Protein AF-B9TDY2-F1 (afdb_monomer_lite)

Organism: Ricinus communis (NCBI:txid3988)

Secondary structure (DSSP, 8-state):
----HHHHTHHHHHHHHHHS-S-------EEES-TTPPPPTTS-TTEEEHHHHHHHHHHHHHHHHHTT-----HHHHHHHHHHH---STTHHHHHHHHHHH-GGG-----

Foldseek 3Di:
DDDDPCVVCVVVVVVCPVLPPPDDPPDDAAEDADPPDDDDPPDDPRYYYPVCVVVVVVVVVVVCVVVPPPPNPPVVVVVVCVVPDDPDPCPVVVVVVVCVVPVVPDDDDD

pLDDT: mean 72.81, std 9.94, range [37.12, 86.62]

Radius of gyration: 20.05 Å; chains: 1; bounding box: 35×43×54 Å

Structure (mmCIF, N/CA/C/O backbone):
data_AF-B9TDY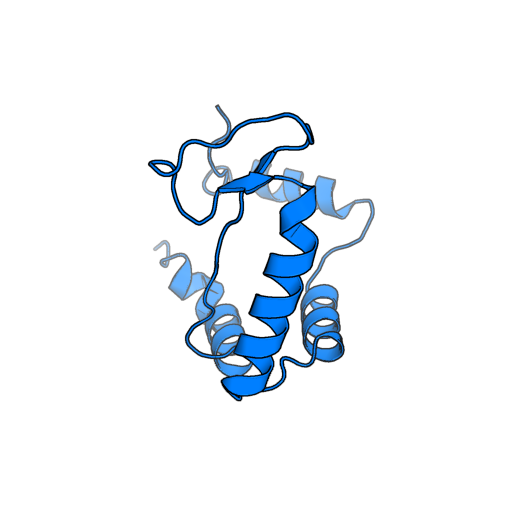2-F1
#
_entry.id   AF-B9TDY2-F1
#
loop_
_atom_site.group_PDB
_atom_site.id
_atom_site.type_symbol
_atom_site.label_atom_id
_atom_site.label_alt_id
_atom_site.label_comp_id
_atom_site.label_asym_id
_atom_site.label_entity_id
_atom_site.label_seq_id
_atom_site.pdbx_PDB_ins_code
_atom_site.Cartn_x
_atom_site.Cartn_y
_atom_site.Cartn_z
_atom_site.occupancy
_atom_site.B_iso_or_equiv
_atom_site.auth_seq_id
_atom_site.auth_comp_id
_atom_site.auth_asym_id
_atom_site.auth_atom_id
_atom_site.pdbx_PDB_model_num
ATOM 1 N N . MET A 1 1 ? 6.291 14.021 32.750 1.00 55.84 1 MET A N 1
ATOM 2 C CA . MET A 1 1 ? 6.684 12.685 32.234 1.00 55.84 1 MET A CA 1
ATOM 3 C C . MET A 1 1 ? 6.186 12.510 30.802 1.00 55.84 1 MET A C 1
ATOM 5 O O . MET A 1 1 ? 4.992 12.655 30.568 1.00 55.84 1 MET A O 1
ATOM 9 N N . ARG A 1 2 ? 7.076 12.240 29.836 1.00 60.50 2 ARG A N 1
ATOM 10 C CA . ARG A 1 2 ? 6.711 12.028 28.422 1.00 60.50 2 ARG A CA 1
ATOM 11 C C . ARG A 1 2 ? 6.248 10.574 28.257 1.00 60.50 2 ARG A C 1
ATOM 13 O O . ARG A 1 2 ? 7.050 9.662 28.415 1.00 60.50 2 ARG A O 1
ATOM 20 N N . ARG A 1 3 ? 4.950 10.354 28.017 1.00 67.12 3 ARG A N 1
ATOM 21 C CA . ARG A 1 3 ? 4.404 9.014 27.722 1.00 67.12 3 ARG A CA 1
ATOM 22 C C . ARG A 1 3 ? 4.969 8.510 26.390 1.00 67.12 3 ARG A C 1
ATOM 24 O O . ARG A 1 3 ? 5.252 9.322 25.510 1.00 67.12 3 ARG A O 1
ATOM 31 N N . SER A 1 4 ? 5.127 7.194 26.237 1.00 77.75 4 SER A N 1
ATOM 32 C CA . SER A 1 4 ? 5.597 6.614 24.973 1.00 77.75 4 SER A CA 1
ATOM 33 C C . SER A 1 4 ? 4.644 6.975 23.818 1.00 77.75 4 SER A C 1
ATOM 35 O O . SER A 1 4 ? 3.445 7.150 24.061 1.00 77.75 4 SER A O 1
ATOM 37 N N . PRO A 1 5 ? 5.120 7.061 22.560 1.00 71.69 5 PRO A N 1
ATOM 38 C CA . PRO A 1 5 ? 4.273 7.414 21.413 1.00 71.69 5 PRO A CA 1
ATOM 39 C C . PRO A 1 5 ? 3.017 6.535 21.279 1.00 71.69 5 PRO A C 1
ATOM 41 O O . PRO A 1 5 ? 1.942 7.025 20.925 1.00 71.69 5 PRO A O 1
ATOM 44 N N . ILE A 1 6 ? 3.128 5.252 21.648 1.00 75.12 6 ILE A N 1
ATOM 45 C CA . ILE A 1 6 ? 2.008 4.300 21.710 1.00 75.12 6 ILE A CA 1
ATOM 46 C C . ILE A 1 6 ? 1.013 4.671 22.815 1.00 75.12 6 ILE A C 1
ATOM 48 O O . ILE A 1 6 ? -0.193 4.635 22.585 1.00 75.12 6 ILE A O 1
ATOM 52 N N . GLN A 1 7 ? 1.486 5.047 24.007 1.00 76.19 7 GLN A N 1
ATOM 53 C CA . GLN A 1 7 ? 0.603 5.474 25.095 1.00 76.19 7 GLN A CA 1
ATOM 54 C C . GLN A 1 7 ? -0.082 6.816 24.809 1.00 76.19 7 GLN A C 1
ATOM 56 O O . GLN A 1 7 ? -1.225 7.006 25.220 1.00 76.19 7 GLN A O 1
ATOM 61 N N . GLN A 1 8 ? 0.580 7.733 24.099 1.00 80.25 8 GLN A N 1
ATOM 62 C CA . GLN A 1 8 ? -0.010 9.010 23.680 1.00 80.25 8 GLN A CA 1
ATOM 63 C C . GLN A 1 8 ? -1.116 8.819 22.633 1.00 80.25 8 GLN A C 1
ATOM 65 O O . GLN A 1 8 ? -2.120 9.522 22.667 1.00 80.25 8 GLN A O 1
ATOM 70 N N . ASN A 1 9 ? -0.967 7.837 21.740 1.00 82.25 9 ASN A N 1
ATOM 71 C CA . ASN A 1 9 ? -1.929 7.535 20.677 1.00 82.25 9 ASN A CA 1
ATOM 72 C C . ASN A 1 9 ? -2.779 6.290 20.978 1.00 82.25 9 ASN A C 1
ATOM 74 O O . ASN A 1 9 ? -3.309 5.671 20.057 1.00 82.25 9 ASN A O 1
ATOM 78 N N . ARG A 1 10 ? -2.925 5.908 22.256 1.00 82.19 10 ARG A N 1
ATOM 79 C CA . ARG A 1 10 ? -3.552 4.638 22.665 1.00 82.19 10 ARG A CA 1
ATOM 80 C C . ARG A 1 10 ? -4.942 4.435 22.062 1.00 82.19 10 ARG A C 1
ATOM 82 O O . ARG A 1 10 ? -5.234 3.340 21.597 1.00 82.19 10 ARG A O 1
ATOM 89 N N . SER A 1 11 ? -5.777 5.474 22.050 1.00 78.12 11 SER A N 1
ATOM 90 C CA . SER A 1 11 ? -7.128 5.422 21.474 1.00 78.12 11 SER A CA 1
ATOM 91 C C . SER A 1 11 ? -7.106 5.211 19.958 1.00 78.12 11 SER A C 1
ATOM 93 O O . SER A 1 11 ? -7.856 4.385 19.451 1.00 78.12 11 SER A O 1
ATOM 95 N N . LYS A 1 12 ? -6.192 5.876 19.240 1.00 76.50 12 LYS A N 1
ATOM 96 C CA . LYS A 1 12 ? -6.006 5.702 17.790 1.00 76.50 12 LYS A CA 1
ATOM 97 C C . LYS A 1 12 ? -5.498 4.302 17.453 1.00 76.50 12 LYS A C 1
ATOM 99 O O . LYS A 1 12 ? -5.998 3.677 16.530 1.00 76.50 12 LYS A O 1
ATOM 104 N N . VAL A 1 13 ? -4.544 3.784 18.228 1.00 76.94 13 VAL A N 1
ATOM 105 C CA . VAL A 1 13 ? -4.018 2.421 18.051 1.00 76.94 13 VAL A CA 1
ATOM 106 C C . VAL A 1 13 ? -5.093 1.375 18.354 1.00 76.94 13 VAL A C 1
ATOM 108 O O . VAL A 1 13 ? -5.195 0.389 17.632 1.00 76.94 13 VAL A O 1
ATOM 111 N N . ALA A 1 14 ? -5.908 1.584 19.392 1.00 79.88 14 ALA A N 1
ATOM 112 C CA . ALA A 1 14 ? -7.024 0.699 19.717 1.00 79.88 14 ALA A CA 1
ATOM 113 C C . ALA A 1 14 ? -8.086 0.689 18.607 1.00 79.88 14 ALA A C 1
ATOM 115 O O . ALA A 1 14 ? -8.496 -0.386 18.185 1.00 79.88 14 ALA A O 1
ATOM 116 N N . PHE A 1 15 ? -8.454 1.862 18.084 1.00 78.31 15 PHE A N 1
ATOM 117 C CA . PHE A 1 15 ? -9.367 1.995 16.947 1.00 78.31 15 PHE A CA 1
ATOM 118 C C . PHE A 1 15 ? -8.822 1.321 15.680 1.00 78.31 15 PHE A C 1
ATOM 120 O O . PHE A 1 15 ? -9.510 0.536 15.037 1.00 78.31 15 PHE A O 1
ATOM 127 N N . LEU A 1 16 ? -7.555 1.562 15.337 1.00 69.56 16 LEU A N 1
ATOM 128 C CA . LEU A 1 16 ? -6.934 0.918 14.180 1.00 69.56 16 LEU A CA 1
ATOM 129 C C . LEU A 1 16 ? -6.899 -0.604 14.342 1.00 69.56 16 LEU A C 1
ATOM 131 O O . LEU A 1 16 ? -7.179 -1.310 13.386 1.00 69.56 16 LEU A O 1
ATOM 135 N N . ARG A 1 17 ? -6.632 -1.123 15.545 1.00 72.06 17 ARG A N 1
ATOM 136 C CA . ARG A 1 17 ? -6.671 -2.568 15.826 1.00 72.06 17 ARG A CA 1
ATOM 137 C C . ARG A 1 17 ? -8.076 -3.168 15.822 1.00 72.06 17 ARG A C 1
ATOM 139 O O . ARG A 1 17 ? -8.192 -4.366 15.603 1.00 72.06 17 ARG A O 1
ATOM 146 N N . SER A 1 18 ? -9.118 -2.383 16.102 1.00 73.62 18 SER A N 1
ATOM 147 C CA . SER A 1 18 ? -10.502 -2.870 16.062 1.00 73.62 18 SER A CA 1
ATOM 148 C C . SER A 1 18 ? -11.083 -2.879 14.650 1.00 73.62 18 SER A C 1
ATOM 150 O O . SER A 1 18 ? -11.999 -3.645 14.381 1.00 73.62 18 SER A O 1
ATOM 152 N N . VAL A 1 19 ? -10.580 -2.013 13.764 1.0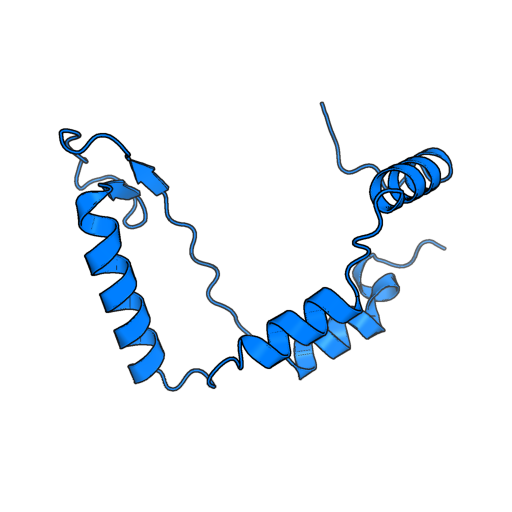0 65.50 19 VAL A N 1
ATOM 153 C CA . VAL A 1 19 ? -11.064 -1.875 12.380 1.00 65.50 19 VAL A CA 1
ATOM 154 C C . VAL A 1 19 ? -10.185 -2.637 11.385 1.00 65.50 19 VAL A C 1
ATOM 156 O O . VAL A 1 19 ? -10.681 -3.120 10.369 1.00 65.50 19 VAL A O 1
ATOM 159 N N . LEU A 1 20 ? -8.883 -2.757 11.655 1.00 61.53 20 LEU A N 1
ATOM 160 C CA . LEU A 1 20 ? -7.936 -3.435 10.775 1.00 61.53 20 LEU A CA 1
ATOM 161 C C . LEU A 1 20 ? -7.656 -4.861 11.270 1.00 61.53 20 LEU A C 1
ATOM 163 O O . LEU A 1 20 ? -7.536 -5.080 12.477 1.00 61.53 20 LEU A O 1
ATOM 167 N N . PRO A 1 21 ? -7.482 -5.834 10.357 1.00 61.91 21 PRO A N 1
ATOM 168 C CA . PRO A 1 21 ? -7.017 -7.161 10.731 1.00 61.91 21 PRO A CA 1
ATOM 169 C C . PRO A 1 21 ? -5.669 -7.067 11.463 1.00 61.91 21 PRO A C 1
ATOM 171 O O . PRO A 1 21 ? -4.798 -6.290 11.070 1.00 61.91 21 PRO A O 1
ATOM 174 N N . GLY A 1 22 ? -5.469 -7.892 12.497 1.00 60.97 22 GLY A N 1
ATOM 175 C CA . GLY A 1 22 ? -4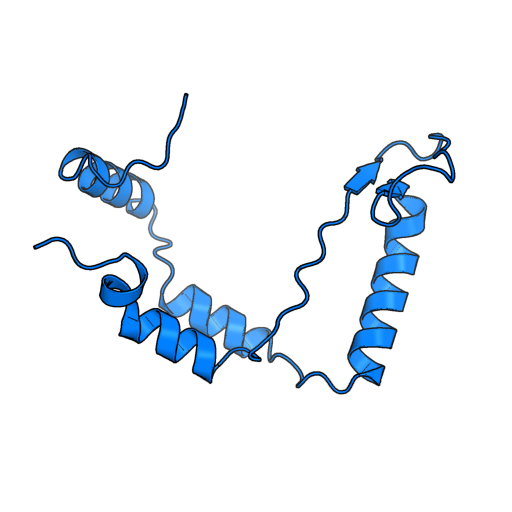.279 -7.855 13.363 1.00 60.97 22 GLY A CA 1
ATOM 176 C C . GLY A 1 22 ? -2.929 -8.052 12.654 1.00 60.97 22 GLY A C 1
ATOM 177 O O . GLY A 1 22 ? -1.889 -7.740 13.230 1.00 60.97 22 GLY A O 1
ATOM 178 N N . SER A 1 23 ? -2.936 -8.515 11.403 1.00 59.12 23 SER A N 1
ATOM 179 C CA . SER A 1 23 ? -1.761 -8.605 10.540 1.00 59.12 23 SER A CA 1
ATOM 180 C C . SER A 1 23 ? -2.111 -8.171 9.117 1.00 59.12 23 SER A C 1
ATOM 182 O O . SER A 1 23 ? -2.817 -8.880 8.396 1.00 59.12 23 SER A O 1
ATOM 184 N N . TRP A 1 24 ? -1.579 -7.030 8.686 1.00 59.31 24 TRP A N 1
ATOM 185 C CA . TRP A 1 24 ? -1.466 -6.710 7.267 1.00 59.31 24 TRP A CA 1
ATOM 186 C C . TRP A 1 24 ? -0.110 -7.188 6.766 1.00 59.31 24 TRP A C 1
ATOM 188 O O . TRP A 1 24 ? 0.930 -6.795 7.291 1.00 59.31 24 TRP A O 1
ATOM 198 N N . LEU A 1 25 ? -0.122 -8.030 5.735 1.00 59.97 25 LEU A N 1
ATOM 199 C CA . LEU A 1 25 ? 1.074 -8.300 4.947 1.00 59.97 25 LEU A CA 1
ATOM 200 C C . LEU A 1 25 ? 1.375 -7.043 4.129 1.00 59.97 25 LEU A C 1
ATOM 202 O O . LEU A 1 25 ? 0.832 -6.852 3.041 1.00 59.97 25 LEU A O 1
ATOM 206 N N . VAL A 1 26 ? 2.199 -6.164 4.697 1.00 62.88 26 VAL A N 1
ATOM 207 C CA . VAL A 1 26 ? 2.773 -5.028 3.980 1.00 62.88 26 VAL A CA 1
ATOM 208 C C . VAL A 1 26 ? 3.908 -5.577 3.122 1.00 62.88 26 VAL A C 1
ATOM 210 O O . VAL A 1 26 ? 4.984 -5.891 3.622 1.00 62.88 26 VAL A O 1
ATOM 213 N N . GLU A 1 27 ? 3.638 -5.745 1.832 1.00 68.00 27 GLU A N 1
ATOM 214 C CA . GLU A 1 27 ? 4.627 -6.171 0.843 1.00 68.00 27 GLU A CA 1
ATOM 215 C C . GLU A 1 27 ? 5.040 -4.954 0.010 1.00 68.00 27 GLU A C 1
ATOM 217 O O . GLU A 1 27 ? 4.196 -4.281 -0.581 1.00 68.00 27 GLU A O 1
ATOM 222 N N . GLY A 1 28 ? 6.339 -4.656 -0.012 1.00 73.69 28 GLY A N 1
ATOM 223 C CA . GLY A 1 28 ? 6.916 -3.626 -0.873 1.00 73.69 28 GLY A CA 1
ATOM 224 C C . GLY A 1 28 ? 7.370 -4.233 -2.195 1.00 7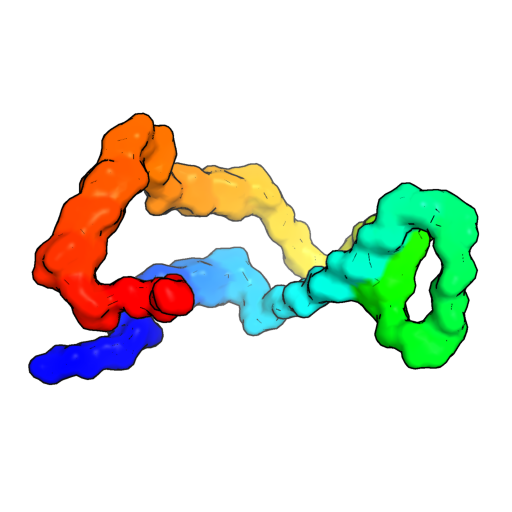3.69 28 GLY A C 1
ATOM 225 O O . GLY A 1 28 ? 8.053 -5.257 -2.194 1.00 73.69 28 GLY A O 1
ATOM 226 N N . ILE A 1 29 ? 7.016 -3.592 -3.306 1.00 82.56 29 ILE A N 1
ATOM 227 C CA . ILE A 1 29 ? 7.379 -4.005 -4.663 1.00 82.56 29 ILE A CA 1
ATOM 228 C C . ILE A 1 29 ? 8.240 -2.929 -5.325 1.00 82.56 29 ILE A C 1
ATOM 230 O O . ILE A 1 29 ? 7.957 -1.738 -5.196 1.00 82.56 29 ILE A O 1
ATOM 234 N N . ALA A 1 30 ? 9.279 -3.348 -6.040 1.00 82.06 30 ALA A N 1
ATOM 235 C CA . ALA A 1 30 ? 10.119 -2.478 -6.848 1.00 82.06 30 ALA A CA 1
ATOM 236 C C . ALA A 1 30 ? 9.930 -2.833 -8.325 1.00 82.06 30 ALA A C 1
ATOM 238 O O . ALA A 1 30 ? 10.086 -3.985 -8.729 1.00 82.06 30 ALA A O 1
ATOM 239 N N . VAL A 1 31 ? 9.564 -1.835 -9.128 1.00 85.19 31 VAL A N 1
ATOM 240 C CA . VAL A 1 31 ? 9.243 -2.026 -10.543 1.00 85.19 31 VAL A CA 1
ATOM 241 C C . VAL A 1 31 ? 10.233 -1.249 -11.391 1.00 85.19 31 VAL A C 1
ATOM 243 O O . VAL A 1 31 ? 10.348 -0.031 -11.253 1.00 85.19 31 VAL A O 1
ATOM 246 N N . PHE A 1 32 ? 10.925 -1.943 -12.291 1.00 86.62 32 PHE A N 1
ATOM 247 C CA . PHE A 1 32 ? 11.779 -1.296 -13.277 1.00 86.62 32 PHE A CA 1
ATOM 248 C C . PHE A 1 32 ? 10.936 -0.808 -14.462 1.00 86.62 32 PHE A C 1
ATOM 250 O O . PHE A 1 32 ? 10.217 -1.609 -15.069 1.00 86.62 32 PHE A O 1
ATOM 257 N N . PRO A 1 33 ? 11.015 0.488 -14.814 1.00 79.06 33 PRO A N 1
ATOM 258 C CA . PRO A 1 33 ? 10.168 1.077 -15.847 1.00 79.06 33 PRO A CA 1
ATOM 259 C C . PRO A 1 33 ? 10.590 0.687 -17.269 1.00 79.06 33 PRO A C 1
ATOM 261 O O . PRO A 1 33 ? 9.763 0.717 -18.174 1.00 79.06 33 PRO A O 1
ATOM 264 N N . ASN A 1 34 ? 11.859 0.320 -17.478 1.00 81.25 34 ASN A N 1
ATOM 265 C CA . ASN A 1 34 ? 12.363 -0.061 -18.794 1.00 81.25 34 ASN A CA 1
ATOM 266 C C . ASN A 1 34 ? 11.920 -1.500 -19.146 1.00 81.25 34 ASN A C 1
ATOM 268 O O . ASN A 1 34 ? 12.304 -2.429 -18.431 1.00 81.25 34 ASN A O 1
ATOM 272 N N . PRO A 1 35 ? 11.160 -1.715 -20.240 1.00 74.00 35 PRO A N 1
ATOM 273 C CA . PRO A 1 35 ? 10.709 -3.047 -20.649 1.00 74.00 35 PRO A CA 1
ATOM 274 C C . PRO A 1 35 ? 11.845 -3.962 -21.133 1.00 74.00 35 PRO A C 1
ATOM 276 O O . PRO A 1 35 ? 11.669 -5.177 -21.147 1.00 74.00 35 PRO A O 1
ATOM 279 N N . HIS A 1 36 ? 12.999 -3.399 -21.497 1.00 80.88 36 HIS A N 1
ATOM 280 C CA . HIS A 1 36 ? 14.179 -4.130 -21.968 1.00 80.88 36 HIS A CA 1
ATOM 281 C C . HIS A 1 36 ? 15.219 -4.373 -20.866 1.00 80.88 36 HIS A C 1
ATOM 283 O O . HIS A 1 36 ? 16.374 -4.649 -21.176 1.00 80.88 36 HIS A O 1
ATOM 289 N N . CYS A 1 37 ? 14.861 -4.222 -19.584 1.00 79.38 37 CYS A N 1
ATOM 290 C CA . CYS A 1 37 ? 15.787 -4.597 -18.520 1.00 79.38 37 CYS A CA 1
ATOM 291 C C . CYS A 1 37 ? 15.784 -6.118 -18.316 1.00 79.38 37 CYS A C 1
ATOM 293 O O . CYS A 1 37 ? 14.725 -6.742 -18.222 1.00 79.38 37 CYS A O 1
ATOM 295 N N . ASP A 1 38 ? 16.977 -6.699 -18.226 1.00 82.56 38 ASP A N 1
ATOM 296 C CA . ASP A 1 38 ? 17.154 -8.088 -17.824 1.00 82.56 38 ASP A CA 1
ATOM 297 C C . ASP A 1 38 ? 17.369 -8.140 -16.314 1.00 82.56 38 ASP A C 1
ATOM 299 O O . ASP A 1 38 ? 18.330 -7.587 -15.772 1.00 82.56 38 ASP A O 1
ATOM 303 N N . LEU A 1 39 ? 16.435 -8.784 -15.617 1.00 80.50 39 LEU A N 1
ATOM 304 C CA . LEU A 1 39 ? 16.528 -8.985 -14.178 1.00 80.50 39 LEU A CA 1
ATOM 305 C C . LEU A 1 39 ? 17.220 -10.308 -13.893 1.00 80.50 39 LEU A C 1
ATOM 307 O O . LEU A 1 39 ? 16.772 -11.367 -14.330 1.00 80.50 39 LEU A O 1
ATOM 311 N N . SER A 1 40 ? 18.304 -10.238 -13.123 1.00 82.38 40 SER A N 1
ATOM 312 C CA . SER A 1 40 ? 18.986 -11.435 -12.650 1.00 82.38 40 SER A CA 1
ATOM 313 C C . SER A 1 40 ? 18.048 -12.264 -11.759 1.00 82.38 40 SER A C 1
ATOM 315 O O . SER A 1 40 ? 17.435 -11.702 -10.848 1.00 82.38 40 SER A O 1
ATOM 317 N N . PRO A 1 41 ? 17.983 -13.597 -11.939 1.00 79.56 41 PRO A N 1
ATOM 318 C CA . PRO A 1 41 ? 17.215 -14.489 -11.067 1.00 79.56 41 PRO A CA 1
ATOM 319 C C . PRO A 1 41 ? 17.682 -14.478 -9.606 1.00 79.56 41 PRO A C 1
ATOM 321 O O . PRO A 1 41 ? 16.956 -14.927 -8.726 1.00 79.56 41 PRO A O 1
ATOM 324 N N . ALA A 1 42 ? 18.897 -13.986 -9.345 1.00 84.50 42 ALA A N 1
ATOM 325 C CA . ALA A 1 42 ? 19.442 -13.848 -7.998 1.00 84.50 42 ALA A CA 1
ATOM 326 C C . ALA A 1 42 ? 18.900 -12.615 -7.251 1.00 84.50 42 ALA A C 1
ATOM 328 O O . ALA A 1 42 ? 19.200 -12.435 -6.070 1.00 84.50 42 ALA A O 1
ATOM 329 N N . LEU A 1 43 ? 18.137 -11.742 -7.922 1.00 78.69 43 LEU A N 1
ATOM 330 C CA . LEU A 1 43 ? 17.532 -10.577 -7.288 1.00 78.69 43 LEU A CA 1
ATOM 331 C C . LEU A 1 43 ? 16.328 -10.972 -6.417 1.00 78.69 43 LEU A C 1
ATOM 333 O O . LEU A 1 43 ? 15.646 -11.960 -6.696 1.00 78.69 43 LEU A O 1
ATOM 337 N N . PRO A 1 44 ? 16.028 -10.184 -5.369 1.00 78.12 44 PRO A N 1
ATOM 338 C CA . PRO A 1 44 ? 14.837 -10.379 -4.552 1.00 78.12 44 PRO A CA 1
ATOM 339 C C . PRO A 1 44 ? 13.543 -10.481 -5.377 1.00 78.12 44 PRO A C 1
ATOM 341 O O . PRO A 1 44 ? 13.314 -9.711 -6.306 1.00 78.12 44 PRO A O 1
ATOM 344 N N . VAL A 1 45 ? 12.652 -11.395 -4.975 1.00 74.25 45 VAL A N 1
ATOM 345 C CA . VAL A 1 45 ? 11.396 -11.749 -5.682 1.00 74.25 45 VAL A CA 1
ATOM 346 C C . VAL A 1 45 ? 10.418 -10.571 -5.823 1.00 74.25 45 VAL A C 1
ATOM 348 O O . VAL A 1 45 ? 9.484 -10.604 -6.620 1.00 74.25 45 VAL A O 1
ATOM 351 N N . ASN A 1 46 ? 10.611 -9.512 -5.042 1.00 79.62 46 ASN A N 1
ATOM 352 C CA . ASN A 1 46 ? 9.807 -8.300 -5.101 1.00 79.62 46 ASN A CA 1
ATOM 353 C C . ASN A 1 46 ? 10.315 -7.261 -6.118 1.00 79.62 46 ASN A C 1
ATOM 355 O O . ASN A 1 46 ? 9.729 -6.182 -6.203 1.00 79.62 46 ASN A O 1
ATOM 359 N N . LEU A 1 47 ? 11.370 -7.567 -6.879 1.00 85.19 47 LEU A N 1
ATOM 360 C CA . LEU A 1 47 ? 11.819 -6.781 -8.027 1.00 85.19 47 LEU A CA 1
ATOM 361 C C . LEU A 1 47 ? 11.269 -7.389 -9.315 1.00 85.19 47 LEU A C 1
ATOM 363 O O . LEU A 1 47 ? 11.461 -8.572 -9.584 1.00 85.19 47 LEU A O 1
ATOM 367 N N . MET A 1 48 ? 10.599 -6.578 -10.129 1.00 85.25 48 MET A N 1
ATOM 368 C CA . MET A 1 48 ? 10.068 -7.034 -11.413 1.00 85.25 48 MET A CA 1
ATOM 369 C C . MET A 1 48 ? 10.059 -5.939 -12.472 1.00 85.25 48 MET A C 1
ATOM 371 O O . MET A 1 48 ? 10.223 -4.753 -12.177 1.00 85.25 48 MET A O 1
ATOM 375 N N . ARG A 1 49 ? 9.860 -6.335 -13.728 1.00 86.56 49 ARG A N 1
ATOM 376 C CA . ARG A 1 49 ? 9.676 -5.394 -14.836 1.00 86.56 49 ARG A CA 1
ATOM 377 C C . ARG A 1 49 ? 8.259 -4.839 -14.819 1.00 86.56 49 ARG A C 1
ATOM 379 O O . ARG A 1 49 ? 7.327 -5.486 -14.341 1.00 86.56 49 ARG A O 1
ATOM 386 N N . ALA A 1 50 ? 8.073 -3.669 -15.422 1.00 84.31 50 ALA A N 1
ATOM 387 C CA . ALA A 1 50 ? 6.754 -3.052 -15.556 1.00 84.31 50 ALA A CA 1
ATOM 388 C C . ALA A 1 50 ? 5.716 -3.957 -16.247 1.00 84.31 50 ALA A C 1
ATOM 390 O O . ALA A 1 50 ? 4.543 -3.937 -15.875 1.00 84.31 50 ALA A O 1
ATOM 391 N N . VAL A 1 51 ? 6.137 -4.790 -17.205 1.00 84.38 51 VAL A N 1
ATOM 392 C CA . VAL A 1 51 ? 5.247 -5.730 -17.913 1.00 84.38 51 VAL A CA 1
ATOM 393 C C . VAL A 1 51 ? 4.699 -6.832 -16.999 1.00 84.38 51 VAL A C 1
ATOM 395 O O . VAL A 1 51 ? 3.553 -7.255 -17.154 1.00 84.38 51 VAL A O 1
ATOM 398 N N . ASP A 1 52 ? 5.482 -7.235 -15.998 1.00 83.75 52 ASP A N 1
ATOM 399 C CA . ASP A 1 52 ? 5.155 -8.326 -15.077 1.00 83.75 52 ASP A CA 1
ATOM 400 C C . ASP A 1 52 ? 4.245 -7.846 -13.927 1.00 83.75 52 ASP A C 1
ATOM 402 O O . ASP A 1 52 ? 3.504 -8.635 -13.331 1.00 83.75 52 ASP A O 1
ATOM 406 N N . LEU A 1 53 ? 4.209 -6.529 -13.670 1.00 83.44 53 LEU A N 1
ATOM 407 C CA . LEU A 1 53 ? 3.408 -5.905 -12.610 1.00 83.44 53 LEU A CA 1
ATOM 408 C C . LEU A 1 53 ? 1.920 -6.262 -12.710 1.00 83.44 53 LEU A C 1
ATOM 410 O O . LEU A 1 53 ? 1.269 -6.548 -11.703 1.00 83.44 53 LEU A O 1
ATOM 414 N N . ARG A 1 54 ? 1.362 -6.263 -13.927 1.00 81.69 54 ARG A N 1
ATOM 415 C CA . ARG A 1 54 ? -0.058 -6.574 -14.137 1.00 81.69 54 ARG A CA 1
ATOM 416 C C . ARG A 1 54 ? -0.381 -8.001 -13.702 1.00 81.69 54 ARG A C 1
ATOM 418 O O . ARG A 1 54 ? -1.399 -8.213 -13.042 1.00 81.69 54 ARG A O 1
ATOM 425 N N . GLN A 1 55 ? 0.456 -8.966 -14.080 1.00 82.88 55 GLN A N 1
ATOM 426 C CA . GLN A 1 55 ? 0.247 -10.365 -13.717 1.00 82.88 55 GLN A CA 1
ATOM 427 C C . GLN A 1 55 ? 0.436 -10.563 -12.212 1.00 82.88 55 GLN A C 1
ATOM 429 O O . GLN A 1 55 ? -0.404 -11.190 -11.570 1.00 82.88 55 GLN A O 1
ATOM 434 N N . TRP A 1 56 ? 1.453 -9.930 -11.626 1.00 84.25 56 TRP A N 1
ATOM 435 C CA . TRP A 1 56 ? 1.691 -9.974 -10.187 1.00 84.25 56 TRP A CA 1
ATOM 436 C C . TRP A 1 56 ? 0.504 -9.437 -9.368 1.00 84.25 56 TRP A C 1
ATOM 438 O O . TRP A 1 56 ? 0.062 -10.080 -8.413 1.00 84.25 56 TRP A O 1
ATOM 448 N N . LEU A 1 57 ? -0.090 -8.306 -9.774 1.00 82.00 57 LEU A N 1
ATOM 449 C CA . LEU A 1 57 ? -1.284 -7.752 -9.122 1.00 82.00 57 LEU A CA 1
ATOM 450 C C . LEU A 1 57 ? -2.495 -8.693 -9.224 1.00 82.00 57 LEU A C 1
ATOM 452 O O . LEU A 1 57 ? -3.272 -8.810 -8.272 1.00 82.00 57 LEU A O 1
ATOM 456 N N . ARG A 1 58 ? -2.663 -9.384 -10.359 1.00 83.00 58 ARG A N 1
ATOM 457 C CA . ARG A 1 58 ? -3.737 -10.375 -10.544 1.00 83.00 58 ARG A CA 1
ATOM 458 C C . ARG A 1 58 ? -3.544 -11.584 -9.638 1.00 83.00 58 ARG A C 1
ATOM 460 O O . ARG A 1 58 ? -4.498 -11.984 -8.971 1.00 83.00 58 ARG A O 1
ATOM 467 N N . ASP A 1 59 ? -2.329 -12.113 -9.559 1.00 83.19 59 ASP A N 1
ATOM 468 C CA . ASP A 1 59 ? -1.985 -13.211 -8.656 1.00 83.19 59 ASP A CA 1
ATOM 469 C C . ASP A 1 59 ? -2.213 -12.817 -7.197 1.00 83.19 59 ASP A C 1
ATOM 471 O O . ASP A 1 59 ? -2.759 -13.599 -6.416 1.00 83.19 59 ASP A O 1
ATOM 475 N N . ARG A 1 60 ? -1.858 -11.580 -6.823 1.00 78.88 60 ARG A N 1
ATOM 476 C CA . ARG A 1 60 ? -2.089 -11.074 -5.469 1.00 78.88 60 ARG A CA 1
ATOM 477 C C . ARG A 1 60 ? -3.575 -10.949 -5.156 1.00 78.88 60 ARG A C 1
ATOM 479 O O . ARG A 1 60 ? -3.997 -11.391 -4.090 1.00 78.88 60 ARG A O 1
ATOM 486 N N . LYS A 1 61 ? -4.371 -10.417 -6.088 1.00 73.56 61 LYS A N 1
ATOM 487 C CA . LYS A 1 61 ? -5.835 -10.363 -5.969 1.00 73.56 61 LYS A CA 1
ATOM 488 C C . LYS A 1 61 ? -6.425 -11.765 -5.808 1.00 73.56 61 LYS A C 1
ATOM 490 O O . LYS A 1 61 ? -7.223 -11.976 -4.904 1.00 73.56 61 LYS A O 1
ATOM 495 N N . SER A 1 62 ? -5.992 -12.720 -6.630 1.00 79.00 62 SER A N 1
ATOM 496 C CA . SER A 1 62 ? -6.440 -14.116 -6.566 1.00 79.00 62 SER A CA 1
ATOM 497 C C . SER A 1 62 ? -6.106 -14.761 -5.216 1.00 79.00 62 SER A C 1
ATOM 499 O O . SER A 1 62 ? -6.991 -15.282 -4.542 1.00 79.00 62 SER A O 1
ATOM 501 N N . LYS A 1 63 ? -4.855 -14.631 -4.750 1.00 75.50 63 LYS A N 1
ATOM 502 C CA . LYS A 1 63 ? -4.414 -15.119 -3.431 1.00 75.50 63 LYS A CA 1
ATOM 503 C C . LYS A 1 63 ? -5.180 -14.462 -2.285 1.00 75.50 63 LYS A C 1
ATOM 505 O O . LYS A 1 63 ? -5.496 -15.135 -1.309 1.00 75.50 63 LYS A O 1
ATOM 510 N N . HIS A 1 64 ? -5.486 -13.170 -2.390 1.00 68.44 64 HIS A N 1
ATOM 511 C CA . HIS A 1 64 ? -6.283 -12.463 -1.391 1.00 68.44 64 HIS A CA 1
ATOM 512 C C . HIS A 1 64 ? -7.725 -12.981 -1.351 1.00 68.44 64 HIS A C 1
ATOM 514 O O . HIS A 1 64 ? -8.234 -13.279 -0.274 1.00 68.44 64 HIS A O 1
ATOM 520 N N . SER A 1 65 ? -8.368 -13.133 -2.513 1.00 68.44 65 SER A N 1
ATOM 521 C CA . SER A 1 65 ? -9.709 -13.717 -2.624 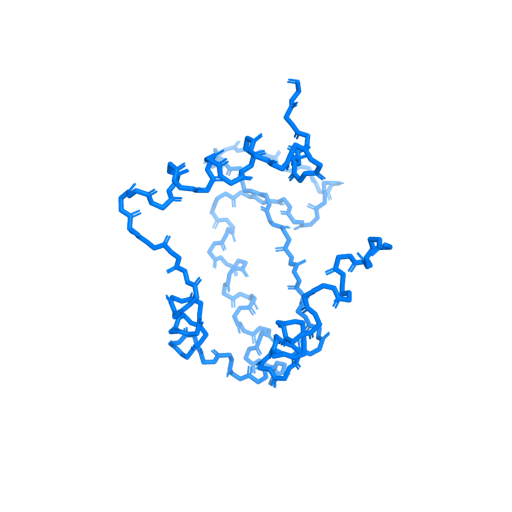1.00 68.44 65 SER A CA 1
ATOM 522 C C . SER A 1 65 ? -9.752 -15.155 -2.101 1.00 68.44 65 SER A C 1
ATOM 524 O O . SER A 1 65 ? -10.680 -15.510 -1.385 1.00 68.44 65 SER A O 1
ATOM 526 N N . ALA A 1 66 ? -8.728 -15.963 -2.389 1.00 72.12 66 ALA A N 1
ATOM 527 C CA . ALA A 1 66 ? -8.633 -17.345 -1.923 1.00 72.12 66 ALA A CA 1
ATOM 528 C C . ALA A 1 66 ? -8.380 -17.462 -0.411 1.00 72.12 66 ALA A C 1
ATOM 530 O O . ALA A 1 66 ? -8.842 -18.408 0.220 1.00 72.12 66 ALA A O 1
ATOM 531 N N . ARG A 1 67 ? -7.653 -16.511 0.192 1.00 67.12 67 ARG A N 1
ATOM 532 C CA . ARG A 1 67 ? -7.335 -16.534 1.629 1.00 67.12 67 ARG A CA 1
ATOM 533 C C . ARG A 1 67 ? -8.491 -16.105 2.537 1.00 67.12 67 ARG A C 1
ATOM 535 O O . ARG A 1 67 ? -8.303 -16.160 3.747 1.00 67.12 67 ARG A O 1
ATOM 542 N N . ASN A 1 68 ? -9.643 -15.673 2.006 1.00 57.38 68 ASN A N 1
ATOM 543 C CA . ASN A 1 68 ? -10.756 -15.139 2.810 1.00 57.38 68 ASN A CA 1
ATOM 544 C C . ASN A 1 68 ? -10.284 -14.116 3.866 1.00 57.38 68 ASN A C 1
ATOM 546 O O . ASN A 1 68 ? -10.837 -14.022 4.962 1.00 57.38 68 ASN A O 1
ATOM 550 N N . VAL A 1 69 ? -9.234 -13.341 3.556 1.00 57.75 69 VAL A N 1
ATOM 551 C CA . VAL A 1 69 ? -8.870 -12.191 4.384 1.00 57.75 69 VAL A CA 1
ATOM 552 C C . VAL A 1 69 ? -10.039 -11.238 4.240 1.00 57.75 69 VAL A C 1
ATOM 554 O O . VAL A 1 69 ? -10.315 -10.802 3.120 1.00 57.75 69 VAL A O 1
ATOM 557 N N . LEU A 1 70 ? -10.756 -11.039 5.354 1.00 56.41 70 LEU A N 1
ATOM 558 C CA . LEU A 1 70 ? -11.955 -10.212 5.491 1.00 56.41 70 LEU A CA 1
ATOM 559 C C . LEU A 1 70 ? -11.957 -9.103 4.439 1.00 56.41 70 LEU A C 1
ATOM 561 O O . LEU A 1 70 ? -10.966 -8.367 4.380 1.00 56.41 70 LEU A O 1
ATOM 565 N N . PRO A 1 71 ? -13.004 -8.996 3.598 1.00 59.75 71 PRO A N 1
ATOM 566 C CA . PRO A 1 71 ? -13.056 -7.970 2.574 1.00 59.75 71 PRO A CA 1
ATOM 567 C C . PRO A 1 71 ? -12.880 -6.627 3.271 1.00 59.75 71 PRO A C 1
ATOM 569 O O . PRO A 1 71 ? -13.755 -6.169 4.002 1.00 59.75 71 PRO A O 1
ATOM 572 N N . LEU A 1 72 ? -11.697 -6.034 3.105 1.00 59.00 72 LEU A N 1
ATOM 573 C CA . LEU A 1 72 ? -11.438 -4.701 3.597 1.00 59.00 72 LEU A CA 1
ATOM 574 C C . LEU A 1 72 ? -12.374 -3.805 2.798 1.00 59.00 72 LEU A C 1
ATOM 576 O O . LEU A 1 72 ? -12.182 -3.628 1.593 1.00 59.00 72 LEU A O 1
ATOM 580 N N . ASP A 1 73 ? -13.410 -3.291 3.449 1.00 66.94 73 ASP A N 1
ATOM 581 C CA . ASP A 1 73 ? -14.301 -2.326 2.831 1.00 66.94 73 ASP A CA 1
ATOM 582 C C . ASP A 1 73 ? -13.491 -1.051 2.571 1.00 66.94 73 ASP A C 1
ATOM 584 O O . ASP A 1 73 ? -13.274 -0.216 3.451 1.00 66.94 73 ASP A O 1
ATOM 588 N N . VAL A 1 74 ? -12.978 -0.940 1.344 1.00 70.25 74 VAL A N 1
ATOM 589 C CA . VAL A 1 74 ? -12.120 0.158 0.891 1.00 70.25 74 VAL A CA 1
ATOM 590 C C . VAL A 1 74 ? -12.846 1.492 1.024 1.00 70.25 74 VAL A C 1
ATOM 592 O O . VAL A 1 74 ? -12.218 2.505 1.325 1.00 70.25 74 VAL A O 1
ATOM 595 N N . VAL A 1 75 ? -14.166 1.503 0.833 1.00 70.56 75 VAL A N 1
ATOM 596 C CA . VAL A 1 75 ? -14.981 2.711 0.954 1.00 70.56 75 VAL A CA 1
ATOM 597 C C . VAL A 1 75 ? -15.054 3.131 2.417 1.00 70.56 75 VAL A C 1
ATOM 599 O O . VAL A 1 75 ? -14.821 4.302 2.728 1.00 70.56 75 VAL A O 1
ATOM 602 N N . HIS A 1 76 ? -15.293 2.181 3.320 1.00 71.12 76 HIS A N 1
ATOM 603 C CA . HIS A 1 76 ? -15.303 2.435 4.757 1.00 71.12 76 HIS A CA 1
ATOM 604 C C . HIS A 1 76 ? -13.929 2.874 5.275 1.00 71.12 76 HIS A C 1
ATOM 606 O O . HIS A 1 76 ? -13.825 3.886 5.968 1.00 71.12 76 HIS A O 1
ATOM 612 N N . ALA A 1 77 ? -12.861 2.175 4.885 1.00 69.56 77 ALA A N 1
ATOM 613 C CA . ALA A 1 77 ? -11.492 2.516 5.257 1.00 69.56 77 ALA A CA 1
ATOM 614 C C . ALA A 1 77 ? -11.106 3.913 4.749 1.00 69.56 77 ALA A C 1
ATOM 616 O O . ALA A 1 77 ? -10.606 4.738 5.513 1.00 69.56 77 ALA A O 1
ATOM 617 N N . ARG A 1 78 ? -11.411 4.226 3.482 1.00 72.25 78 ARG A N 1
ATOM 618 C CA . ARG A 1 78 ? -11.188 5.556 2.902 1.00 72.25 78 ARG A CA 1
ATOM 619 C C . ARG A 1 78 ? -11.961 6.630 3.661 1.00 72.25 78 ARG A C 1
ATOM 621 O O . ARG A 1 78 ? -11.395 7.676 3.961 1.00 72.25 78 ARG A O 1
ATOM 628 N N . ARG A 1 79 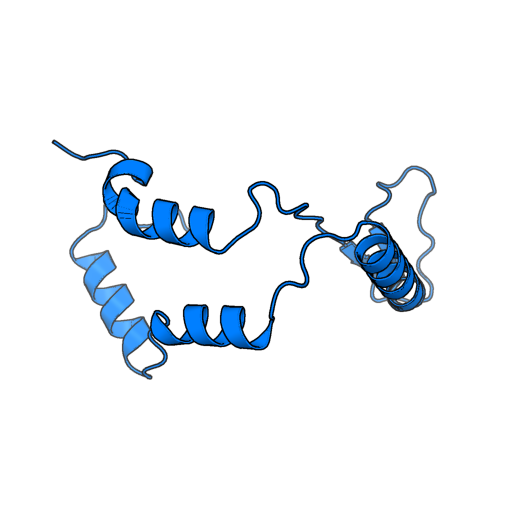? -13.231 6.383 3.994 1.00 74.69 79 ARG A N 1
ATOM 629 C CA . ARG A 1 79 ? -14.058 7.321 4.764 1.00 74.69 79 ARG A CA 1
ATOM 630 C C . ARG A 1 79 ? -13.485 7.562 6.160 1.00 74.69 79 ARG A C 1
ATOM 632 O O . ARG A 1 79 ? -13.412 8.711 6.576 1.00 74.69 79 ARG A O 1
ATOM 639 N N . ALA A 1 80 ? -13.051 6.512 6.854 1.00 72.12 80 ALA A N 1
ATOM 640 C CA . ALA A 1 80 ? -12.433 6.625 8.172 1.00 72.12 80 ALA A CA 1
ATOM 641 C C . ALA A 1 80 ? -11.117 7.419 8.127 1.00 72.12 80 ALA A C 1
ATOM 643 O O . ALA A 1 80 ? -10.889 8.264 8.988 1.00 72.12 80 ALA A O 1
ATOM 644 N N . ILE A 1 81 ? -10.283 7.198 7.103 1.00 71.50 81 ILE A N 1
ATOM 645 C CA . ILE A 1 81 ? -9.041 7.957 6.889 1.00 71.50 81 ILE A CA 1
ATOM 646 C C . ILE A 1 81 ? -9.353 9.430 6.621 1.00 71.50 81 ILE A C 1
ATOM 648 O O . ILE A 1 81 ? -8.777 10.304 7.259 1.00 71.50 81 ILE A O 1
ATOM 652 N N . LEU A 1 82 ? -10.284 9.715 5.709 1.00 79.12 82 LEU A N 1
ATOM 653 C CA . LEU A 1 82 ? -10.654 11.089 5.371 1.00 79.12 82 LEU A CA 1
ATOM 654 C C . LEU A 1 82 ? -11.330 11.821 6.535 1.00 79.12 82 LEU A C 1
ATOM 656 O O . LEU A 1 82 ? -11.157 13.024 6.660 1.00 79.12 82 LEU A O 1
ATOM 660 N N . ALA A 1 83 ? -12.037 11.113 7.420 1.00 75.75 83 ALA A N 1
ATOM 661 C CA . ALA A 1 83 ? -12.648 11.705 8.611 1.00 75.75 83 ALA A CA 1
ATOM 662 C C . ALA A 1 83 ? -11.622 12.258 9.616 1.00 75.75 83 ALA A C 1
ATOM 664 O O . ALA A 1 83 ? -11.966 13.111 10.430 1.00 75.75 83 ALA A O 1
ATOM 665 N N . VAL A 1 84 ? -10.377 11.773 9.576 1.00 73.62 84 VAL A N 1
ATOM 666 C CA . VAL A 1 84 ? -9.279 12.252 10.432 1.00 73.62 84 VAL A CA 1
ATOM 667 C C . VAL A 1 84 ? -8.202 13.011 9.656 1.00 73.62 84 VAL A C 1
ATOM 669 O O . VAL A 1 84 ? -7.251 13.499 10.265 1.00 73.62 84 VAL A O 1
ATOM 672 N N . ALA A 1 85 ? -8.317 13.091 8.328 1.00 72.94 85 ALA A N 1
ATOM 673 C CA . ALA A 1 85 ? -7.369 13.801 7.486 1.00 72.94 85 ALA A CA 1
ATOM 674 C C . ALA A 1 85 ? -7.674 15.304 7.509 1.00 72.94 85 ALA A C 1
ATOM 676 O O . ALA A 1 85 ? -8.777 15.731 7.178 1.00 72.94 85 ALA A O 1
ATOM 677 N N . GLU A 1 86 ? -6.680 16.121 7.855 1.00 74.06 86 GLU A N 1
ATOM 678 C CA . GLU A 1 86 ? -6.755 17.566 7.646 1.00 74.06 86 GLU A CA 1
ATOM 679 C C . GLU A 1 86 ? -6.405 17.863 6.178 1.00 74.06 86 GLU A C 1
ATOM 681 O O . GLU A 1 86 ? -5.243 17.800 5.784 1.00 74.06 86 GLU A O 1
ATOM 686 N N . THR A 1 87 ? -7.416 18.145 5.350 1.00 75.75 87 THR A N 1
ATOM 687 C CA . THR A 1 87 ? -7.254 18.434 3.909 1.00 75.75 87 THR A CA 1
ATOM 688 C C . THR A 1 87 ? -7.362 19.923 3.565 1.00 75.75 87 THR A C 1
ATOM 690 O O . THR A 1 87 ? -7.458 20.272 2.390 1.00 75.75 87 THR A O 1
ATOM 693 N N . GLY A 1 88 ? -7.411 20.806 4.566 1.00 79.25 88 GLY A N 1
ATOM 694 C CA . GLY A 1 88 ? -7.460 22.253 4.346 1.00 79.25 88 GLY A CA 1
ATOM 695 C C . GLY A 1 88 ? -6.163 22.775 3.725 1.00 79.25 88 GLY A C 1
ATOM 696 O O . GLY A 1 88 ? -5.090 22.246 4.015 1.00 79.25 88 GLY A O 1
ATOM 697 N N . ALA A 1 89 ? -6.250 23.824 2.903 1.00 73.62 89 ALA A N 1
ATOM 698 C CA . ALA A 1 89 ? -5.078 24.454 2.282 1.00 73.62 89 ALA A CA 1
ATOM 699 C C . ALA A 1 89 ? -4.034 24.890 3.331 1.00 73.62 89 ALA A C 1
ATOM 701 O O . ALA A 1 89 ? -2.835 24.701 3.137 1.00 73.62 89 ALA A O 1
ATOM 702 N N . ASP A 1 90 ? -4.512 25.336 4.494 1.00 79.94 90 ASP A N 1
ATOM 703 C CA . ASP A 1 90 ? -3.679 25.828 5.594 1.00 79.94 90 ASP A CA 1
ATOM 704 C C . ASP A 1 90 ? -3.206 24.713 6.544 1.00 79.94 90 ASP A C 1
ATOM 706 O O . ASP A 1 90 ? -2.421 24.961 7.460 1.00 79.94 90 ASP A O 1
ATOM 710 N N . ALA A 1 91 ? -3.651 23.463 6.349 1.00 76.50 91 ALA A N 1
ATOM 711 C CA . ALA A 1 91 ? -3.329 22.345 7.241 1.00 76.50 91 ALA A CA 1
ATOM 712 C C . ALA A 1 91 ? -1.816 22.088 7.314 1.00 76.50 91 ALA A C 1
ATOM 714 O O . ALA A 1 91 ? -1.269 21.785 8.376 1.00 76.50 91 ALA A O 1
ATOM 715 N N . ILE A 1 92 ? -1.115 22.268 6.191 1.00 73.25 92 ILE A N 1
ATOM 716 C CA . ILE A 1 92 ? 0.343 22.125 6.123 1.00 73.25 92 ILE A CA 1
ATOM 717 C C . ILE A 1 92 ? 1.033 23.239 6.918 1.00 73.25 92 ILE A C 1
ATOM 719 O O . ILE A 1 92 ? 2.007 22.976 7.626 1.00 73.25 92 ILE A O 1
ATOM 723 N N . GLU A 1 93 ? 0.541 24.475 6.837 1.00 80.81 93 GLU A N 1
ATOM 724 C CA . GLU A 1 93 ? 1.118 25.611 7.561 1.00 80.81 93 GLU A CA 1
ATOM 725 C C . GLU A 1 93 ? 0.851 25.521 9.065 1.00 80.81 93 GLU A C 1
ATOM 727 O O . GLU A 1 93 ? 1.780 25.674 9.861 1.00 80.81 93 GLU A O 1
ATOM 732 N N . ALA A 1 94 ? -0.366 25.146 9.461 1.00 78.81 94 ALA A N 1
ATOM 733 C CA . ALA A 1 94 ? -0.724 24.885 10.851 1.00 78.81 94 ALA A CA 1
ATOM 734 C C . ALA A 1 94 ? 0.082 23.715 11.445 1.00 78.81 94 ALA A C 1
ATOM 736 O O . ALA A 1 94 ? 0.529 23.773 12.595 1.00 78.81 94 ALA A O 1
ATOM 737 N N . HIS A 1 95 ? 0.329 22.661 10.660 1.00 73.81 95 HIS A N 1
ATOM 738 C CA . HIS A 1 95 ? 1.194 21.556 11.066 1.00 73.81 95 HIS A CA 1
ATOM 739 C C . HIS A 1 95 ? 2.647 22.013 11.264 1.00 73.81 95 HIS A C 1
ATOM 741 O O . HIS A 1 95 ? 3.262 21.700 12.284 1.00 73.81 95 HIS A O 1
ATOM 747 N N . ARG A 1 96 ? 3.188 22.810 10.332 1.00 78.06 96 ARG A N 1
ATOM 748 C CA . ARG A 1 96 ? 4.535 23.397 10.444 1.00 78.06 96 ARG A CA 1
ATOM 749 C C . ARG A 1 96 ? 4.659 24.320 11.659 1.00 78.06 96 ARG A C 1
ATOM 751 O O . ARG A 1 96 ? 5.680 24.267 12.340 1.00 78.06 96 ARG A O 1
ATOM 758 N N . ALA A 1 97 ? 3.636 25.119 11.963 1.00 79.50 97 ALA A N 1
ATOM 759 C CA . ALA A 1 97 ? 3.599 25.970 13.152 1.00 79.50 97 ALA A CA 1
ATOM 760 C C . ALA A 1 97 ? 3.626 25.138 14.447 1.00 79.50 97 ALA A C 1
ATOM 762 O O . ALA A 1 97 ? 4.487 25.361 15.297 1.00 79.50 97 ALA A O 1
ATOM 763 N N . LYS A 1 98 ? 2.793 24.089 14.543 1.00 75.25 98 LYS A N 1
ATOM 764 C CA . LYS A 1 98 ? 2.810 23.140 15.674 1.00 75.25 98 LYS A CA 1
ATOM 765 C C . LYS A 1 98 ? 4.169 22.454 15.860 1.00 75.25 98 LYS A C 1
ATOM 767 O O . LYS A 1 98 ? 4.585 22.222 16.994 1.00 75.25 98 LYS A O 1
ATOM 772 N N . LEU A 1 99 ? 4.867 22.115 14.773 1.00 72.81 99 LEU A N 1
ATOM 773 C CA . LEU A 1 99 ? 6.211 21.529 14.844 1.00 72.81 99 LEU A CA 1
ATOM 774 C C . LEU A 1 99 ? 7.268 22.538 15.318 1.00 72.81 99 LEU A C 1
ATOM 776 O O . LEU A 1 99 ? 8.158 22.162 16.078 1.00 72.81 99 LEU A O 1
ATOM 780 N N . ARG A 1 100 ? 7.154 23.815 14.924 1.00 74.50 100 ARG A N 1
ATOM 781 C CA . ARG A 1 100 ? 8.045 24.893 15.392 1.00 74.50 100 ARG A CA 1
ATOM 782 C C . ARG A 1 100 ? 7.894 25.157 16.891 1.00 74.50 100 ARG A C 1
ATOM 784 O O . ARG A 1 100 ? 8.897 25.339 17.571 1.00 74.50 100 ARG A O 1
ATOM 791 N N . GLU A 1 101 ? 6.669 25.116 17.413 1.00 72.62 101 GLU A N 1
ATOM 792 C CA . GLU A 1 101 ? 6.392 25.252 18.853 1.00 72.62 101 GLU A CA 1
ATOM 793 C C . GLU A 1 101 ? 6.842 24.028 19.673 1.00 72.62 101 GLU A C 1
ATOM 795 O O . GLU A 1 101 ? 7.061 24.124 20.880 1.00 72.62 101 GLU A O 1
ATOM 800 N N . ASN A 1 102 ? 6.997 22.863 19.033 1.00 59.06 102 ASN A N 1
ATOM 801 C CA . ASN A 1 102 ? 7.352 21.607 19.692 1.00 59.06 102 ASN A CA 1
ATOM 802 C C . ASN A 1 102 ? 8.476 20.855 18.944 1.00 59.06 102 ASN A C 1
ATOM 804 O O . ASN A 1 102 ? 8.248 19.783 18.371 1.00 59.06 102 ASN A O 1
ATOM 808 N N . PRO A 1 103 ? 9.733 21.339 19.024 1.00 60.59 103 PRO A N 1
ATOM 809 C CA . PRO A 1 103 ? 10.863 20.817 18.243 1.00 60.59 103 PRO A CA 1
ATOM 810 C C . PRO A 1 103 ? 11.248 19.362 18.568 1.00 60.59 103 PRO A C 1
ATOM 812 O O . PRO A 1 103 ? 12.056 18.754 17.876 1.00 60.59 103 PRO A O 1
ATOM 815 N N . LYS A 1 104 ? 10.653 18.750 19.601 1.00 59.94 104 LYS A N 1
ATOM 816 C CA . LYS A 1 104 ? 10.884 17.344 19.967 1.00 59.94 104 LYS A CA 1
ATOM 817 C C . LYS A 1 104 ? 10.139 16.328 19.082 1.00 59.94 104 LYS A C 1
ATOM 819 O O . LYS A 1 104 ? 10.195 15.137 19.406 1.00 59.94 104 LYS A O 1
ATOM 824 N N . TYR A 1 105 ? 9.394 16.770 18.065 1.00 54.69 105 TYR A N 1
ATOM 825 C CA . TYR A 1 105 ? 8.624 15.913 17.149 1.00 54.69 105 TYR A CA 1
ATOM 826 C C . TYR A 1 105 ? 9.063 15.993 15.686 1.00 54.69 105 TYR A C 1
ATOM 828 O O . TYR A 1 105 ? 8.431 15.342 14.861 1.00 54.69 105 TYR A O 1
ATOM 836 N N . SER A 1 106 ? 10.130 16.722 15.356 1.00 52.31 106 SER A N 1
ATOM 837 C CA . SER A 1 106 ? 10.707 16.673 14.011 1.00 52.31 106 SER A CA 1
ATOM 838 C C . SER A 1 106 ? 11.223 15.253 13.744 1.00 52.31 106 SER A C 1
ATOM 840 O O . SER A 1 106 ? 12.191 14.845 14.393 1.00 52.31 106 SER A O 1
ATOM 842 N N . PRO A 1 107 ? 10.611 14.463 12.838 1.00 49.34 107 PRO A N 1
ATOM 843 C CA . PRO A 1 107 ? 11.302 13.308 12.303 1.00 49.34 107 PRO A CA 1
ATOM 844 C C . PRO A 1 107 ? 12.454 13.880 11.486 1.00 49.34 107 PRO A C 1
ATOM 846 O O . PRO A 1 107 ? 12.250 14.777 10.669 1.00 49.34 107 PRO A O 1
ATOM 849 N N . CYS A 1 108 ? 13.655 13.413 11.796 1.00 49.31 108 CYS A N 1
ATOM 850 C CA . CYS A 1 108 ? 14.903 13.749 11.135 1.00 49.31 108 CYS A CA 1
ATOM 851 C C . CYS A 1 108 ? 14.700 14.056 9.642 1.00 49.31 108 CYS A C 1
ATOM 853 O O . CYS A 1 108 ? 14.302 13.184 8.871 1.00 49.31 108 CYS A O 1
ATOM 855 N N . LEU A 1 109 ? 14.988 15.292 9.256 1.00 37.12 109 LEU A N 1
ATOM 856 C CA . LEU A 1 109 ? 15.434 15.621 7.909 1.00 37.12 109 LEU A CA 1
ATOM 857 C C . LEU A 1 109 ? 16.905 16.052 8.041 1.00 37.12 109 LEU A C 1
ATOM 859 O O . LEU A 1 109 ? 17.264 16.542 9.117 1.00 37.12 109 LEU A O 1
ATOM 863 N N . PRO A 1 110 ? 17.737 15.745 7.031 1.00 46.44 110 PRO A N 1
ATOM 864 C CA . PRO A 1 110 ? 19.200 15.775 7.112 1.00 46.44 110 PRO A CA 1
ATOM 865 C C . PRO A 1 110 ? 19.775 17.145 7.474 1.00 46.44 110 PRO A C 1
ATOM 867 O O . PRO A 1 110 ? 19.122 18.168 7.162 1.00 46.44 110 PRO A O 1
#

Sequence (110 aa):
MRRSPIQQNRSKVAFLRSVLPGSWLVEGIAVFPNPHCDLSPALPVNLMRAVDLRQWLRDRKSKHSARNVLPLDVVHARRAILAVAETGADAIEAHRAKLRENPKYSPCLP